Protein AF-A0A1B6HLJ4-F1 (afdb_monomer)

Structure (mmCIF, N/CA/C/O backbone):
data_AF-A0A1B6HLJ4-F1
#
_entry.id   AF-A0A1B6HLJ4-F1
#
loop_
_atom_site.group_PDB
_atom_site.id
_atom_site.type_symbol
_atom_site.label_atom_id
_atom_site.label_alt_id
_atom_site.label_comp_id
_atom_site.label_asym_id
_atom_site.label_entity_id
_atom_site.label_seq_id
_atom_site.pdbx_PDB_ins_code
_atom_site.Cartn_x
_atom_site.Cartn_y
_atom_site.Cartn_z
_atom_site.occupancy
_atom_site.B_iso_or_equiv
_atom_site.auth_seq_id
_atom_site.auth_comp_id
_atom_site.auth_asym_id
_atom_site.auth_atom_id
_atom_site.pdbx_PDB_model_num
ATOM 1 N N . ALA A 1 1 ? 47.967 -21.956 -16.234 1.00 48.00 1 ALA A N 1
ATOM 2 C CA . ALA A 1 1 ? 48.039 -22.878 -17.387 1.00 48.00 1 ALA A CA 1
ATOM 3 C C . ALA A 1 1 ? 47.424 -24.188 -16.913 1.00 48.00 1 ALA A C 1
ATOM 5 O O . ALA A 1 1 ? 47.985 -24.775 -16.010 1.00 48.00 1 ALA A O 1
ATOM 6 N N . VAL A 1 2 ? 46.216 -24.620 -17.271 1.00 43.19 2 VAL A N 1
ATOM 7 C CA . VAL A 1 2 ? 45.715 -24.933 -18.616 1.00 43.19 2 VAL A CA 1
ATOM 8 C C . VAL A 1 2 ? 44.181 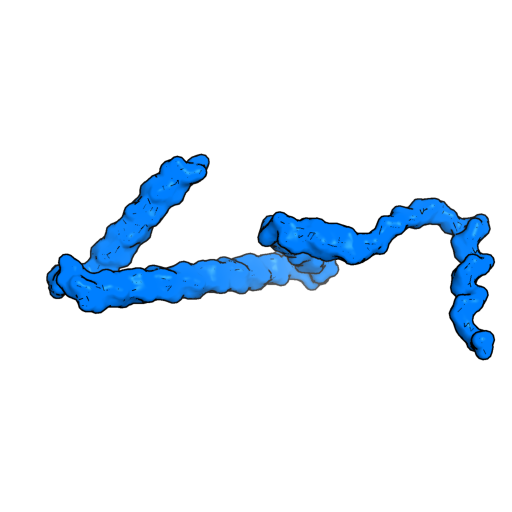-25.080 -18.512 1.00 43.19 2 VAL A C 1
ATOM 10 O O . VAL A 1 2 ? 43.720 -26.180 -18.241 1.00 43.19 2 VAL A O 1
ATOM 13 N N . THR A 1 3 ? 43.372 -24.015 -18.643 1.00 45.47 3 THR A N 1
ATOM 14 C CA . THR A 1 3 ? 41.934 -24.171 -19.022 1.00 45.47 3 THR A CA 1
ATOM 15 C C . THR A 1 3 ? 41.211 -22.883 -19.439 1.00 45.47 3 THR A C 1
ATOM 17 O O . THR A 1 3 ? 40.189 -22.976 -20.099 1.00 45.47 3 THR A O 1
ATOM 20 N N . VAL A 1 4 ? 41.720 -21.677 -19.150 1.00 49.56 4 VAL A N 1
ATOM 21 C CA . VAL A 1 4 ? 41.022 -20.410 -19.503 1.00 49.56 4 VAL A CA 1
ATOM 22 C C . VAL A 1 4 ? 41.441 -19.856 -20.879 1.00 49.56 4 VAL A C 1
ATOM 24 O O . VAL A 1 4 ? 41.503 -18.652 -21.084 1.00 49.56 4 VAL A O 1
ATOM 27 N N . MET A 1 5 ? 41.813 -20.722 -21.828 1.00 49.16 5 MET A N 1
ATOM 28 C CA . MET A 1 5 ? 42.291 -20.296 -23.158 1.00 49.16 5 MET A CA 1
ATOM 29 C C . MET A 1 5 ? 41.526 -20.939 -24.326 1.00 49.16 5 MET A C 1
ATOM 31 O O . MET A 1 5 ? 41.786 -20.594 -25.472 1.00 49.16 5 MET A O 1
ATOM 35 N N . SER A 1 6 ? 40.558 -21.831 -24.063 1.00 47.38 6 SER A N 1
ATOM 36 C CA . SER A 1 6 ? 39.899 -22.614 -25.124 1.00 47.38 6 SER A CA 1
ATOM 37 C C . SER A 1 6 ? 38.600 -22.024 -25.688 1.00 47.38 6 SER A C 1
ATOM 39 O O . SER A 1 6 ? 38.118 -22.553 -26.682 1.00 47.38 6 SER A O 1
ATOM 41 N N . ASP A 1 7 ? 38.047 -20.952 -25.111 1.00 47.22 7 ASP A N 1
ATOM 42 C CA . ASP A 1 7 ? 36.748 -20.405 -25.557 1.00 47.22 7 ASP A CA 1
ATOM 43 C C . ASP A 1 7 ? 36.879 -19.179 -26.489 1.00 47.22 7 ASP A C 1
ATOM 45 O O . ASP A 1 7 ? 36.043 -18.937 -27.350 1.00 47.22 7 ASP A O 1
ATOM 49 N N . SER A 1 8 ? 37.998 -18.444 -26.421 1.00 49.59 8 SER A N 1
ATOM 50 C CA . SER A 1 8 ? 38.160 -17.148 -27.113 1.00 49.59 8 SER A CA 1
ATOM 51 C C . SER A 1 8 ? 38.590 -17.236 -28.596 1.00 49.59 8 SER A C 1
ATOM 53 O O . SER A 1 8 ? 38.920 -16.222 -29.211 1.00 49.59 8 SER A O 1
ATOM 55 N N . GLN A 1 9 ? 38.653 -18.432 -29.198 1.00 45.56 9 GLN A N 1
ATOM 56 C CA . GLN A 1 9 ? 39.142 -18.608 -30.583 1.00 45.56 9 GLN A CA 1
ATOM 57 C C . GLN A 1 9 ? 38.219 -19.387 -31.532 1.00 45.56 9 GLN A C 1
ATOM 59 O O . GLN A 1 9 ? 38.510 -19.415 -32.724 1.00 45.56 9 GLN A O 1
ATOM 64 N N . LEU A 1 10 ? 37.103 -19.976 -31.080 1.00 44.22 10 LEU A N 1
ATOM 65 C CA . LEU A 1 10 ? 36.230 -20.760 -31.976 1.00 44.22 10 LEU A CA 1
ATOM 66 C C . LEU A 1 10 ? 34.975 -20.012 -32.462 1.00 44.22 10 LEU A C 1
ATOM 68 O O . LEU A 1 10 ? 34.227 -20.536 -33.280 1.00 44.22 10 LEU A O 1
ATOM 72 N N . VAL A 1 11 ? 34.749 -18.774 -32.013 1.00 46.81 11 VAL A N 1
ATOM 73 C CA . VAL A 1 11 ? 33.487 -18.048 -32.259 1.00 46.81 11 VAL A CA 1
ATOM 74 C C . VAL A 1 11 ? 33.707 -16.694 -32.960 1.00 46.81 11 VAL A C 1
ATOM 76 O O . VAL A 1 11 ? 32.854 -15.821 -32.944 1.00 46.81 11 VAL A O 1
ATOM 79 N N . THR A 1 12 ? 34.842 -16.486 -33.634 1.00 43.47 12 THR A N 1
ATOM 80 C CA . THR A 1 12 ? 35.157 -15.175 -34.255 1.00 43.47 12 THR A CA 1
ATOM 81 C C . THR A 1 12 ? 34.975 -15.140 -35.779 1.00 43.47 12 THR A C 1
ATOM 83 O O . THR A 1 12 ? 35.091 -14.076 -36.376 1.00 43.47 12 THR A O 1
ATOM 86 N N . THR A 1 13 ? 34.657 -16.253 -36.455 1.00 48.09 13 THR A N 1
ATOM 87 C CA . THR A 1 13 ? 34.626 -16.263 -37.941 1.00 48.09 13 THR A CA 1
ATOM 88 C C . THR A 1 13 ? 33.255 -16.542 -38.568 1.00 48.09 13 THR A C 1
ATOM 90 O O . THR A 1 13 ? 33.127 -16.433 -39.781 1.00 48.09 13 THR A O 1
ATOM 93 N N . THR A 1 14 ? 32.199 -16.833 -37.800 1.00 47.56 14 THR A N 1
ATOM 94 C CA . THR A 1 14 ? 30.836 -17.031 -38.355 1.00 47.56 14 THR A CA 1
ATOM 95 C C . THR A 1 14 ? 29.712 -16.708 -37.361 1.00 47.56 14 THR A C 1
ATOM 97 O O . THR A 1 14 ? 28.725 -17.433 -37.277 1.00 47.56 14 THR A O 1
ATOM 100 N N . MET A 1 15 ? 29.806 -15.606 -36.610 1.00 48.06 15 MET A N 1
ATOM 101 C CA . MET A 1 15 ? 28.651 -15.106 -35.850 1.00 48.06 15 MET A CA 1
ATOM 102 C C . MET A 1 15 ? 28.440 -13.602 -36.080 1.00 48.06 15 MET A C 1
ATOM 104 O O . MET A 1 15 ? 29.418 -12.852 -36.062 1.00 48.06 15 MET A O 1
ATOM 108 N N . PRO A 1 16 ? 27.195 -13.150 -36.352 1.00 64.25 16 PRO A N 1
ATOM 109 C CA . PRO A 1 16 ? 26.874 -11.725 -36.451 1.00 64.25 16 PRO A CA 1
ATOM 110 C C . PRO A 1 16 ? 27.218 -11.012 -35.130 1.00 64.25 16 PRO A C 1
ATOM 112 O O . PRO A 1 16 ? 27.283 -11.678 -34.095 1.00 64.25 16 PRO A O 1
ATOM 115 N N . PRO A 1 17 ? 27.441 -9.683 -35.130 1.00 59.97 17 PRO A N 1
ATOM 116 C CA . PRO A 1 17 ? 27.736 -8.942 -33.907 1.00 59.97 17 PRO A CA 1
ATOM 117 C C . PRO A 1 17 ? 26.566 -9.100 -32.930 1.00 59.97 17 PRO A C 1
ATOM 119 O O . PRO A 1 17 ? 25.493 -8.531 -33.131 1.00 59.97 17 PRO A O 1
ATOM 122 N N . LEU A 1 18 ? 26.759 -9.924 -31.900 1.00 56.94 18 LEU A N 1
ATOM 123 C CA . LEU A 1 18 ? 25.796 -10.093 -30.822 1.00 56.94 18 LEU A CA 1
ATOM 124 C C . LEU A 1 18 ? 25.815 -8.812 -29.975 1.00 56.94 18 LEU A C 1
ATOM 126 O O . LEU A 1 18 ? 26.901 -8.335 -29.632 1.00 56.94 18 LEU A O 1
ATOM 130 N N . PRO A 1 19 ? 24.651 -8.223 -29.658 1.00 66.19 19 PRO A N 1
ATOM 131 C CA . PRO A 1 19 ? 24.592 -7.087 -28.751 1.00 66.19 19 PRO A CA 1
ATOM 132 C C . PRO A 1 19 ? 25.238 -7.483 -27.417 1.00 66.19 19 PRO A C 1
ATOM 134 O O . PRO A 1 19 ? 24.951 -8.546 -26.871 1.00 66.19 19 PRO A O 1
ATOM 137 N N . VAL A 1 20 ? 26.146 -6.646 -26.913 1.00 65.69 20 VAL A N 1
ATOM 138 C CA . VAL A 1 20 ? 26.733 -6.809 -25.578 1.00 65.69 20 VAL A CA 1
ATOM 139 C C . VAL A 1 20 ? 25.613 -6.588 -24.561 1.00 65.69 20 VAL A C 1
ATOM 141 O O . VAL A 1 20 ? 25.246 -5.453 -24.270 1.00 65.69 20 VAL A O 1
ATOM 144 N N . CYS A 1 21 ? 25.020 -7.677 -24.075 1.00 64.31 21 CYS A N 1
ATOM 145 C CA . CYS A 1 21 ? 24.003 -7.653 -23.028 1.00 64.31 21 CYS A CA 1
ATOM 146 C C . CYS A 1 21 ? 24.696 -7.643 -21.659 1.00 64.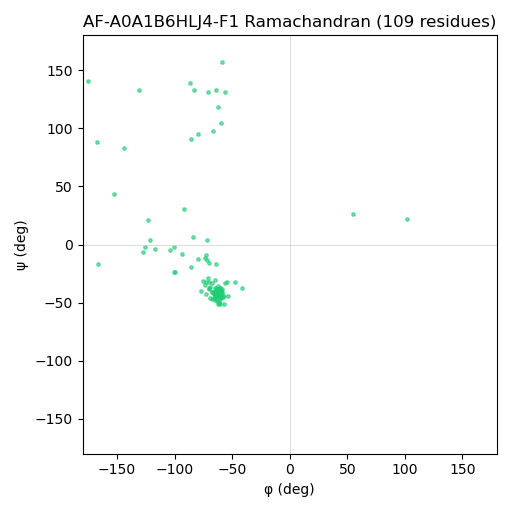31 21 CYS A C 1
ATOM 148 O O . CYS A 1 21 ? 25.018 -8.692 -21.103 1.00 64.31 21 CYS A O 1
ATOM 150 N N . ASP A 1 22 ? 24.958 -6.447 -21.132 1.00 72.69 22 ASP A N 1
ATOM 151 C CA . ASP A 1 22 ? 25.432 -6.257 -19.759 1.00 72.69 22 ASP A CA 1
ATOM 152 C C . ASP A 1 22 ? 24.250 -6.351 -18.782 1.00 72.69 22 ASP A C 1
ATOM 154 O O . ASP A 1 22 ? 23.576 -5.354 -18.511 1.00 72.69 22 ASP A O 1
ATOM 158 N N . LEU A 1 23 ? 24.026 -7.539 -18.215 1.00 70.94 23 LEU A N 1
ATOM 159 C CA . LEU A 1 23 ? 22.972 -7.785 -17.222 1.00 70.94 23 LEU A CA 1
ATOM 160 C C . LEU A 1 23 ? 23.089 -6.837 -16.006 1.00 70.94 23 LEU A C 1
ATOM 162 O O . LEU A 1 23 ? 22.081 -6.384 -15.476 1.00 70.94 23 LEU A O 1
ATOM 166 N N . GLU A 1 24 ? 24.313 -6.458 -15.614 1.00 70.62 24 GLU A N 1
ATOM 167 C CA . GLU A 1 24 ? 24.572 -5.468 -14.551 1.00 70.62 24 GLU A CA 1
ATOM 168 C C . GLU A 1 24 ? 23.938 -4.096 -14.839 1.00 70.62 24 GLU A C 1
ATOM 170 O O . GLU A 1 24 ? 23.374 -3.482 -13.935 1.00 70.62 24 GLU A O 1
ATOM 175 N N . L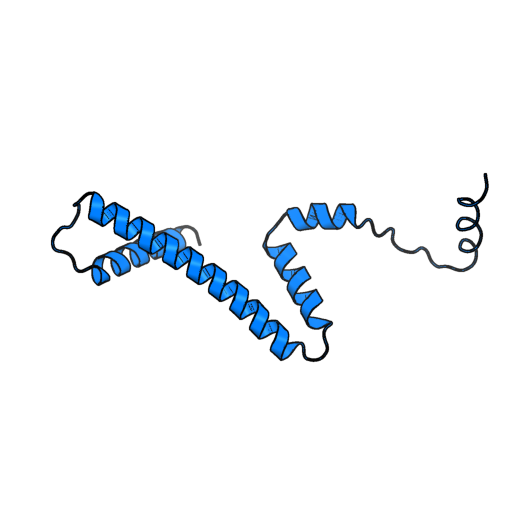YS A 1 25 ? 23.952 -3.636 -16.099 1.00 69.69 25 LYS A N 1
ATOM 176 C CA . LYS A 1 25 ? 23.364 -2.338 -16.476 1.00 69.69 25 LYS A CA 1
ATOM 177 C C . LYS A 1 25 ? 21.834 -2.365 -16.464 1.00 69.69 25 LYS A C 1
ATOM 179 O O . LYS A 1 25 ? 21.210 -1.353 -16.150 1.00 69.69 25 LYS A O 1
ATOM 184 N N . GLU A 1 26 ? 21.224 -3.506 -16.777 1.00 67.56 26 GLU A N 1
ATOM 185 C CA . GLU A 1 26 ? 19.769 -3.679 -16.680 1.00 67.56 26 GLU A CA 1
ATOM 186 C C . GLU A 1 26 ? 19.286 -3.802 -15.230 1.00 67.56 26 GLU A C 1
ATOM 188 O O . GLU A 1 26 ? 18.219 -3.274 -14.907 1.00 67.56 26 GLU A O 1
ATOM 193 N N . LEU A 1 27 ? 20.063 -4.426 -14.334 1.00 69.31 27 LEU A N 1
ATOM 194 C CA . LEU A 1 27 ? 19.745 -4.462 -12.901 1.00 69.31 27 LEU A CA 1
ATOM 195 C C . LEU A 1 27 ? 19.799 -3.064 -12.262 1.00 69.31 27 LEU A C 1
ATOM 197 O O . LEU A 1 27 ? 18.867 -2.706 -11.539 1.00 69.31 27 LEU A O 1
ATOM 201 N N . ASP A 1 28 ? 20.816 -2.255 -12.577 1.00 70.06 28 ASP A N 1
ATOM 202 C CA . ASP A 1 28 ? 20.893 -0.857 -12.118 1.00 70.06 28 ASP A CA 1
ATOM 203 C C . ASP A 1 28 ? 19.746 -0.003 -12.688 1.00 70.06 28 ASP A C 1
ATOM 205 O O . ASP A 1 28 ? 19.160 0.822 -11.984 1.00 70.06 28 ASP A O 1
ATOM 209 N N . SER A 1 29 ? 19.352 -0.241 -13.943 1.00 67.00 29 SER A N 1
ATOM 210 C CA . SER A 1 29 ? 18.185 0.419 -14.540 1.00 67.00 29 SER A CA 1
ATOM 211 C C . SER A 1 29 ? 16.854 -0.072 -13.950 1.00 67.00 29 SER A C 1
ATOM 213 O O . SER A 1 29 ? 15.889 0.689 -13.910 1.00 67.00 29 SER A O 1
ATOM 215 N N . SER A 1 30 ? 16.776 -1.317 -13.474 1.00 62.44 30 SER A N 1
ATOM 216 C CA . SER A 1 30 ? 15.585 -1.882 -12.816 1.00 62.44 30 SER A CA 1
ATOM 217 C C . SER A 1 30 ? 15.408 -1.369 -11.393 1.00 62.44 30 SER A C 1
ATOM 219 O O . SER A 1 30 ? 14.279 -1.162 -10.946 1.00 62.44 30 SER A O 1
ATOM 221 N N . ALA A 1 31 ? 16.511 -1.074 -10.705 1.00 58.62 31 ALA A N 1
ATOM 222 C CA . ALA A 1 31 ? 16.487 -0.374 -9.426 1.00 58.62 31 ALA A CA 1
ATOM 223 C C . ALA A 1 31 ? 15.942 1.066 -9.546 1.00 58.62 31 ALA A C 1
ATOM 225 O O . ALA A 1 31 ? 15.533 1.646 -8.540 1.00 58.62 31 ALA A O 1
ATOM 226 N N . ALA A 1 32 ? 15.880 1.634 -10.759 1.00 63.12 32 ALA A N 1
ATOM 227 C CA . ALA A 1 32 ? 15.424 3.002 -10.992 1.00 63.12 32 ALA A CA 1
ATOM 228 C C . ALA A 1 32 ? 13.900 3.204 -10.842 1.00 63.12 32 ALA A C 1
ATOM 230 O O . ALA A 1 32 ? 13.454 4.350 -10.769 1.00 63.12 32 ALA A O 1
ATOM 231 N N . GLY A 1 33 ? 13.079 2.143 -10.758 1.00 70.44 33 GLY A N 1
ATOM 232 C CA . GLY A 1 33 ? 11.649 2.327 -10.493 1.00 70.44 33 GLY A CA 1
ATOM 233 C C . GLY A 1 33 ? 10.818 1.058 -10.311 1.00 70.44 33 GLY A C 1
ATOM 234 O O . GLY A 1 33 ? 10.922 0.094 -11.0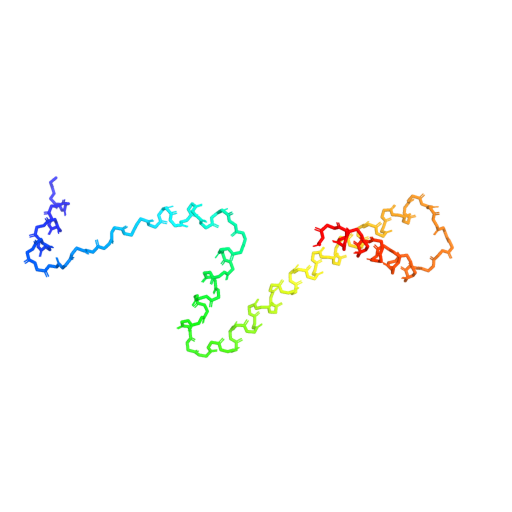68 1.00 70.44 33 GLY A O 1
ATOM 235 N N . THR A 1 34 ? 9.883 1.111 -9.358 1.00 75.75 34 THR A N 1
ATOM 236 C CA . THR A 1 34 ? 8.900 0.052 -9.058 1.00 75.75 34 THR A CA 1
ATOM 237 C C . THR A 1 34 ? 8.080 -0.366 -10.284 1.00 75.75 34 THR A C 1
ATOM 239 O O . THR A 1 34 ? 7.725 -1.534 -10.418 1.00 75.75 34 THR A O 1
ATOM 242 N N . GLY A 1 35 ? 7.808 0.569 -11.204 1.00 74.69 35 GLY A N 1
ATOM 243 C CA . GLY A 1 35 ? 7.089 0.295 -12.452 1.00 74.69 35 GLY A CA 1
ATOM 244 C C . GLY A 1 35 ? 7.886 -0.542 -13.457 1.00 74.69 35 GLY A C 1
ATOM 245 O O . GLY A 1 35 ? 7.299 -1.358 -14.160 1.00 74.69 35 GLY A O 1
ATOM 246 N N . LEU A 1 36 ? 9.215 -0.400 -13.488 1.00 71.75 36 LEU A N 1
ATOM 247 C CA . LEU A 1 36 ? 10.076 -1.159 -14.398 1.00 71.75 36 LEU A CA 1
ATOM 248 C C . LEU A 1 36 ? 10.179 -2.622 -13.938 1.00 71.75 36 LEU A C 1
ATOM 250 O O . LEU A 1 36 ? 9.982 -3.535 -14.735 1.00 71.75 36 LEU A O 1
ATOM 254 N N . ALA A 1 37 ? 10.337 -2.846 -12.629 1.00 78.38 37 ALA A N 1
ATOM 255 C CA . ALA A 1 37 ? 10.297 -4.184 -12.035 1.00 78.38 37 ALA A CA 1
ATOM 256 C C . ALA A 1 37 ? 8.946 -4.895 -12.250 1.00 78.38 37 ALA A C 1
ATOM 258 O O . ALA A 1 37 ? 8.912 -6.098 -12.509 1.00 78.38 37 ALA A O 1
ATOM 259 N N . PHE A 1 38 ? 7.830 -4.159 -12.187 1.00 77.25 38 PHE A N 1
ATOM 260 C CA . PHE A 1 38 ? 6.499 -4.712 -12.445 1.00 77.25 38 PHE A CA 1
ATOM 261 C C . PHE A 1 38 ? 6.341 -5.183 -13.900 1.00 77.25 38 PHE A C 1
ATOM 263 O O . PHE A 1 38 ? 5.834 -6.279 -14.130 1.00 77.25 38 PHE A O 1
ATOM 270 N N . ILE A 1 39 ? 6.824 -4.400 -14.875 1.00 80.12 39 ILE A N 1
ATOM 271 C CA . ILE A 1 39 ? 6.773 -4.762 -16.301 1.00 80.12 39 ILE A CA 1
ATOM 272 C C . ILE A 1 39 ? 7.559 -6.049 -16.568 1.00 80.12 39 ILE A C 1
ATOM 274 O O . ILE A 1 39 ? 6.993 -6.993 -17.123 1.00 80.12 39 ILE A O 1
ATOM 278 N N . ILE A 1 40 ? 8.806 -6.133 -16.092 1.00 79.94 40 ILE A N 1
ATOM 279 C CA . ILE A 1 40 ? 9.653 -7.326 -16.268 1.00 79.94 40 ILE A CA 1
ATOM 280 C C . ILE A 1 40 ? 8.995 -8.558 -15.632 1.00 79.94 40 ILE A C 1
ATOM 282 O O . ILE A 1 40 ? 8.990 -9.644 -16.211 1.00 79.94 40 ILE A O 1
ATOM 286 N N . PHE A 1 41 ? 8.379 -8.399 -14.456 1.00 76.12 41 PHE A N 1
ATOM 287 C CA . PHE A 1 41 ? 7.689 -9.503 -13.793 1.00 76.12 41 PHE A CA 1
ATOM 288 C C . PHE A 1 41 ? 6.476 -9.989 -14.602 1.00 76.12 41 PHE A C 1
ATOM 290 O O . PHE A 1 41 ? 6.263 -11.194 -14.751 1.00 76.12 41 PHE A O 1
ATOM 297 N N . THR A 1 42 ? 5.688 -9.066 -15.164 1.00 78.19 42 THR A N 1
ATOM 298 C CA . THR A 1 42 ? 4.544 -9.428 -16.017 1.00 78.19 42 THR A CA 1
ATOM 299 C C . THR A 1 42 ? 4.967 -10.075 -17.337 1.00 78.19 42 THR A C 1
ATOM 301 O O . THR A 1 42 ? 4.289 -10.990 -17.807 1.00 78.19 42 THR A O 1
ATOM 304 N N . GLU A 1 43 ? 6.106 -9.667 -17.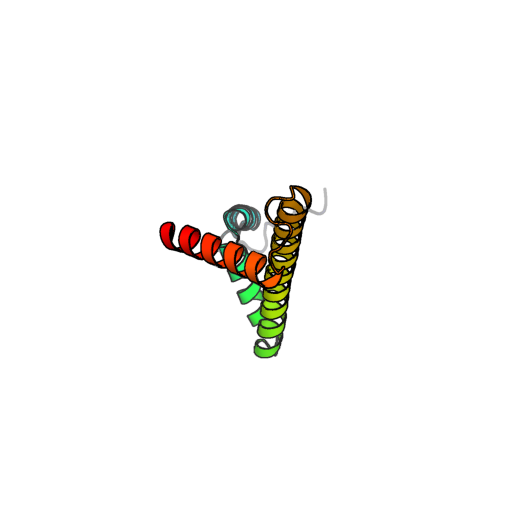898 1.00 78.00 43 GLU A N 1
ATOM 305 C CA . GLU A 1 43 ? 6.700 -10.271 -19.091 1.00 78.00 43 GLU A CA 1
ATOM 306 C C . GLU A 1 43 ? 7.197 -11.699 -18.812 1.00 78.00 43 GLU A C 1
ATOM 308 O O . GLU A 1 43 ? 6.920 -12.615 -19.591 1.00 78.00 43 GLU A O 1
ATOM 313 N N . ALA A 1 44 ? 7.815 -11.923 -17.647 1.00 78.75 44 ALA A N 1
ATOM 314 C CA . ALA A 1 44 ? 8.246 -13.245 -17.199 1.00 78.75 44 ALA A CA 1
ATOM 315 C C . ALA A 1 44 ? 7.068 -14.215 -16.975 1.00 78.75 44 ALA A C 1
ATOM 317 O O . ALA A 1 44 ? 7.162 -15.386 -17.344 1.00 78.75 44 ALA A O 1
ATOM 318 N N . ILE A 1 45 ? 5.933 -13.750 -16.430 1.00 77.31 45 ILE A N 1
ATOM 319 C CA . ILE A 1 45 ? 4.730 -14.591 -16.262 1.00 77.31 45 ILE A CA 1
ATOM 320 C C . ILE A 1 45 ? 4.179 -15.068 -17.614 1.00 77.31 45 ILE A C 1
ATOM 322 O O . ILE A 1 45 ? 3.687 -16.194 -17.722 1.00 77.31 45 ILE A O 1
ATOM 326 N N . ASN A 1 46 ? 4.260 -14.228 -18.647 1.00 73.19 46 ASN A N 1
ATOM 327 C CA . ASN A 1 46 ? 3.680 -14.514 -19.960 1.00 73.19 46 ASN A CA 1
ATOM 328 C C . ASN A 1 46 ? 4.421 -15.637 -20.718 1.00 73.19 46 ASN A C 1
ATOM 330 O O . ASN A 1 46 ? 3.878 -16.213 -21.657 1.00 73.19 46 ASN A O 1
ATOM 334 N N . GLN A 1 47 ? 5.643 -15.979 -20.292 1.00 77.38 47 GLN A N 1
ATOM 335 C CA . GLN A 1 47 ? 6.433 -17.093 -20.828 1.00 77.38 47 GLN A CA 1
ATOM 336 C C . GLN A 1 47 ? 6.014 -18.467 -20.266 1.00 77.38 47 GLN A C 1
ATOM 338 O O . GLN A 1 47 ? 6.408 -19.496 -20.816 1.00 77.38 47 GLN A O 1
ATOM 343 N N . PHE A 1 48 ? 5.200 -18.527 -19.202 1.00 75.94 48 PHE A N 1
ATOM 344 C CA . PHE A 1 48 ? 4.712 -19.801 -18.664 1.00 75.94 48 PHE A CA 1
ATOM 345 C C . PHE A 1 48 ? 3.473 -20.312 -19.434 1.00 75.94 48 PHE A C 1
ATOM 347 O O . PHE A 1 48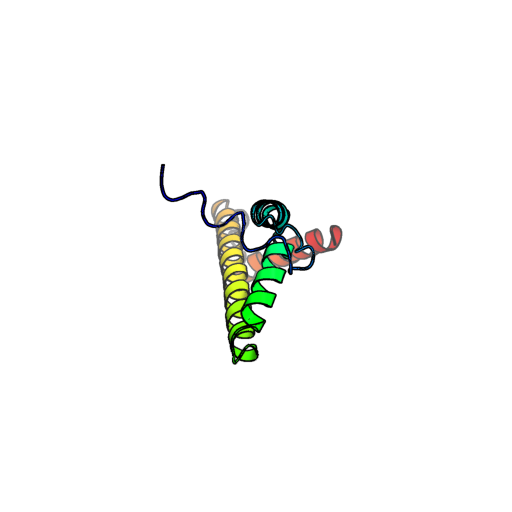 ? 2.512 -19.561 -19.635 1.00 75.94 48 PHE A O 1
ATOM 354 N N . PRO A 1 49 ? 3.421 -21.601 -19.839 1.00 60.06 49 PRO A N 1
ATOM 355 C CA . PRO A 1 49 ? 2.234 -22.178 -20.472 1.00 60.06 49 PRO A CA 1
ATOM 356 C C . PRO A 1 49 ? 1.052 -22.144 -19.485 1.00 60.06 49 PRO A C 1
ATOM 358 O O . PRO A 1 49 ? 1.115 -22.724 -18.403 1.00 60.06 49 PRO A O 1
ATOM 361 N N . GLY A 1 50 ? -0.023 -21.430 -19.842 1.00 76.00 50 GLY A N 1
ATOM 362 C CA . GLY A 1 50 ? -1.146 -21.126 -18.937 1.00 76.00 50 GLY A CA 1
ATOM 363 C C . GLY A 1 50 ? -1.142 -19.706 -18.344 1.00 76.00 50 GLY A C 1
ATOM 364 O O . GLY A 1 50 ? -1.774 -19.483 -17.311 1.00 76.00 50 GLY A O 1
ATOM 365 N N . ALA A 1 51 ? -0.450 -18.753 -18.982 1.00 73.44 51 ALA A N 1
ATOM 366 C CA . ALA A 1 51 ? -0.240 -17.364 -18.545 1.00 73.44 51 ALA A CA 1
ATOM 367 C C . ALA A 1 51 ? -1.466 -16.657 -17.931 1.00 73.44 51 ALA A C 1
ATOM 369 O O . ALA A 1 51 ? -1.337 -15.950 -16.939 1.00 73.44 51 ALA A O 1
ATOM 370 N N . GLN A 1 52 ? -2.672 -16.896 -18.454 1.00 80.12 52 GLN A N 1
ATOM 371 C CA . GLN A 1 52 ? -3.904 -16.249 -17.984 1.00 80.12 52 GLN A CA 1
ATOM 372 C C . GLN A 1 52 ? -4.203 -16.528 -16.501 1.00 80.12 52 GLN A C 1
ATOM 374 O O . GLN A 1 52 ? -4.644 -15.635 -15.781 1.00 80.12 52 GLN A O 1
ATOM 379 N N . PHE A 1 53 ? -3.951 -17.753 -16.030 1.00 84.44 53 PHE A N 1
ATOM 380 C CA . PHE A 1 53 ? -4.179 -18.124 -14.632 1.00 84.44 53 PHE A CA 1
ATOM 381 C C . PHE A 1 53 ? -3.065 -17.587 -13.718 1.00 84.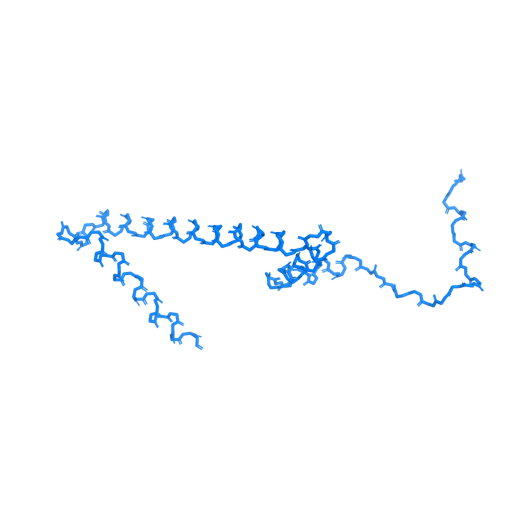44 53 PHE A C 1
ATOM 383 O O . PHE A 1 53 ? -3.337 -17.071 -12.633 1.00 84.44 53 PHE A O 1
ATOM 390 N N . TRP A 1 54 ? -1.815 -17.639 -14.185 1.00 80.88 54 TRP A N 1
ATOM 391 C CA . TRP A 1 54 ? -0.644 -17.164 -13.443 1.00 80.88 54 TRP A CA 1
ATOM 392 C C . TRP A 1 54 ? -0.612 -15.638 -13.285 1.00 80.88 54 TRP A C 1
ATOM 394 O O . TRP A 1 54 ? -0.259 -15.147 -12.213 1.00 80.88 54 TRP A O 1
ATOM 404 N N . SER A 1 55 ? -1.050 -14.877 -14.294 1.00 81.75 55 SER A N 1
ATOM 405 C CA . SER A 1 55 ? -1.153 -13.416 -14.199 1.00 81.75 55 SER A CA 1
ATOM 406 C C . SER A 1 55 ? -2.179 -12.985 -13.153 1.00 81.75 55 SER A C 1
ATOM 408 O O . SER A 1 55 ? -1.897 -12.082 -12.371 1.00 81.75 55 SER A O 1
ATOM 410 N N . VAL A 1 56 ? -3.340 -13.646 -13.082 1.00 87.25 56 VAL A N 1
ATOM 411 C CA . VAL A 1 56 ? -4.376 -13.312 -12.089 1.00 87.25 56 VAL A CA 1
ATOM 412 C C . VAL A 1 56 ? -3.889 -13.590 -10.667 1.00 87.25 56 VAL A C 1
ATOM 414 O O . VAL A 1 56 ? -4.066 -12.741 -9.799 1.00 87.25 56 VAL A O 1
ATOM 417 N N . LEU A 1 57 ? -3.232 -14.730 -10.427 1.00 86.06 57 LEU A N 1
ATOM 418 C CA . LEU A 1 57 ? -2.657 -15.061 -9.116 1.00 86.06 57 LEU A CA 1
ATOM 419 C C . LEU A 1 57 ? -1.608 -14.044 -8.663 1.00 86.06 57 LEU A C 1
ATOM 421 O O . LEU A 1 57 ? -1.593 -13.651 -7.498 1.00 86.06 57 LEU A O 1
ATOM 425 N N . PHE A 1 58 ? -0.757 -13.594 -9.582 1.00 82.62 58 PHE A N 1
ATOM 426 C CA . PHE A 1 58 ? 0.268 -12.610 -9.264 1.00 82.62 58 PHE A CA 1
ATOM 427 C C . PHE A 1 58 ? -0.312 -11.226 -8.961 1.00 82.62 58 PHE A C 1
ATOM 429 O O . PHE A 1 58 ? 0.037 -10.610 -7.954 1.00 82.62 58 PHE A O 1
ATOM 436 N N . PHE A 1 59 ? -1.242 -10.753 -9.792 1.00 85.31 59 PHE A N 1
ATOM 437 C CA . PHE A 1 59 ? -1.939 -9.496 -9.534 1.00 85.31 59 PHE A CA 1
ATOM 438 C C . PHE A 1 59 ? -2.715 -9.543 -8.221 1.00 85.31 59 PHE A C 1
ATOM 440 O O . PHE A 1 59 ? -2.691 -8.574 -7.468 1.00 85.31 59 PHE A O 1
ATOM 447 N N . LEU A 1 60 ? -3.371 -10.666 -7.928 1.00 90.94 60 LEU A N 1
ATOM 448 C CA . LEU A 1 60 ? -4.106 -10.849 -6.685 1.00 90.94 60 LEU A CA 1
ATOM 449 C C . LEU A 1 60 ? -3.162 -10.835 -5.481 1.00 90.94 60 LEU A C 1
ATOM 451 O O . LEU A 1 60 ? -3.462 -10.157 -4.509 1.00 90.94 60 LEU A O 1
ATOM 455 N N . MET A 1 61 ? -1.994 -11.482 -5.564 1.00 90.56 61 MET A N 1
ATOM 456 C CA . MET A 1 61 ? -0.968 -11.397 -4.522 1.00 90.56 61 MET A CA 1
ATOM 457 C C . MET A 1 61 ? -0.544 -9.944 -4.270 1.00 90.56 61 MET A C 1
ATOM 459 O O . MET A 1 61 ? -0.552 -9.495 -3.127 1.00 90.56 61 MET A O 1
ATOM 463 N N . LEU A 1 62 ? -0.196 -9.196 -5.319 1.00 88.50 62 LEU A N 1
ATOM 464 C CA . LEU A 1 62 ? 0.221 -7.799 -5.175 1.00 88.50 62 LEU A CA 1
ATOM 465 C C . LEU A 1 62 ? -0.903 -6.897 -4.655 1.00 88.50 62 LEU A C 1
ATOM 467 O O . LEU A 1 62 ? -0.656 -6.004 -3.846 1.00 88.50 62 LEU A O 1
ATOM 471 N N . PHE A 1 63 ? -2.136 -7.146 -5.085 1.00 90.94 63 PHE A N 1
ATOM 472 C CA . PHE A 1 63 ? -3.314 -6.441 -4.599 1.00 90.94 63 PHE A CA 1
ATOM 473 C C . PHE A 1 63 ? -3.551 -6.709 -3.114 1.00 90.94 63 PHE A C 1
ATOM 475 O O . PHE A 1 63 ? -3.735 -5.765 -2.350 1.00 90.94 63 PHE A O 1
ATOM 482 N N . THR A 1 64 ? -3.478 -7.972 -2.692 1.00 92.69 64 THR A N 1
ATOM 483 C CA . THR A 1 64 ? -3.591 -8.362 -1.285 1.00 92.69 64 THR A CA 1
ATOM 484 C C . THR A 1 64 ? -2.479 -7.725 -0.452 1.00 92.69 64 THR A C 1
ATOM 486 O O . THR A 1 64 ? -2.796 -7.085 0.540 1.00 92.69 64 THR A O 1
ATOM 489 N N . LEU A 1 65 ? -1.220 -7.737 -0.907 1.00 92.69 65 LEU A N 1
ATOM 490 C CA . LEU A 1 65 ? -0.119 -7.046 -0.215 1.00 92.69 65 LEU A CA 1
ATOM 491 C C . LEU A 1 65 ? -0.354 -5.536 -0.062 1.00 92.6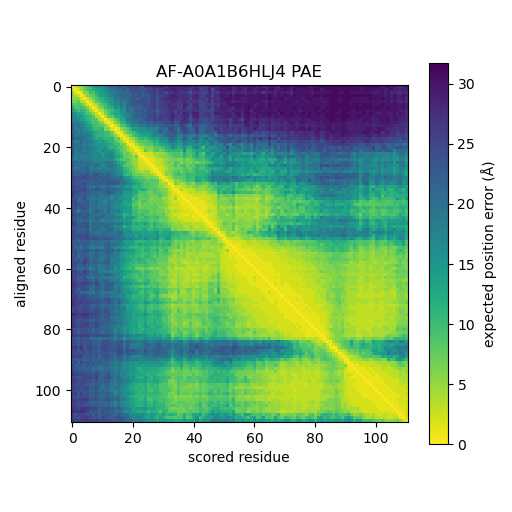9 65 LEU A C 1
ATOM 493 O O . LEU A 1 65 ? -0.072 -4.958 0.990 1.00 92.69 65 LEU A O 1
ATOM 497 N N . GLY A 1 66 ? -0.867 -4.888 -1.110 1.00 91.75 66 GLY A N 1
ATOM 498 C CA . GLY A 1 66 ? -1.216 -3.470 -1.063 1.00 91.75 66 GLY A CA 1
ATOM 499 C C . GLY A 1 66 ? -2.344 -3.194 -0.069 1.00 91.75 66 GLY A C 1
ATOM 500 O O . GLY A 1 66 ? -2.265 -2.246 0.713 1.00 91.75 66 GLY A O 1
ATOM 501 N N . ILE A 1 67 ? -3.364 -4.049 -0.071 1.00 93.56 67 ILE A N 1
ATOM 502 C CA . ILE A 1 67 ? -4.504 -3.975 0.837 1.00 93.56 67 ILE A CA 1
ATOM 503 C C . ILE A 1 67 ? -4.089 -4.215 2.291 1.00 93.56 67 ILE A C 1
ATOM 505 O O . ILE A 1 67 ? -4.483 -3.435 3.152 1.00 93.56 67 ILE A O 1
ATOM 509 N N . ASP A 1 68 ? -3.281 -5.236 2.571 1.00 94.31 68 ASP A N 1
ATOM 510 C CA . ASP A 1 68 ? -2.814 -5.566 3.922 1.00 94.31 68 ASP A CA 1
ATOM 511 C C . ASP A 1 68 ? -2.009 -4.410 4.529 1.00 94.31 68 ASP A C 1
ATOM 513 O O . ASP A 1 68 ? -2.225 -4.015 5.676 1.00 94.31 68 ASP A O 1
ATOM 517 N N . SER A 1 69 ? -1.127 -3.803 3.730 1.00 94.44 69 SER A N 1
ATOM 518 C CA . SER A 1 69 ? -0.356 -2.623 4.137 1.00 94.44 69 SER A CA 1
ATOM 519 C C . SER A 1 69 ? -1.256 -1.419 4.429 1.00 94.44 69 SER A C 1
ATOM 521 O O . SER A 1 69 ? -1.078 -0.716 5.433 1.00 94.44 69 SER A O 1
ATOM 523 N N . GLN A 1 70 ? -2.266 -1.198 3.581 1.00 91.50 70 GLN A N 1
ATOM 524 C CA . GLN A 1 70 ? -3.245 -0.146 3.815 1.00 91.50 70 GLN A CA 1
ATOM 525 C C . GLN A 1 70 ? -4.013 -0.422 5.104 1.00 91.50 70 GLN A C 1
ATOM 527 O O . GLN A 1 70 ? -3.996 0.448 5.968 1.00 91.50 70 GLN A O 1
ATOM 532 N N . PHE A 1 71 ? -4.581 -1.618 5.294 1.00 90.50 71 PHE A N 1
ATOM 533 C CA . PHE A 1 71 ? -5.303 -2.002 6.513 1.00 90.50 71 PHE A CA 1
ATOM 534 C C . PHE A 1 71 ? -4.479 -1.790 7.787 1.00 90.50 71 PHE A C 1
ATOM 536 O O . PHE A 1 71 ? -4.984 -1.182 8.732 1.00 90.50 71 PHE A O 1
ATOM 543 N N . GLY A 1 72 ? -3.201 -2.181 7.788 1.00 93.31 72 GLY A N 1
ATOM 544 C CA . GLY A 1 72 ? -2.302 -1.913 8.913 1.00 93.31 72 GLY A CA 1
ATOM 545 C C . GLY A 1 72 ? -2.094 -0.415 9.171 1.00 93.31 72 GLY A C 1
ATOM 546 O O . GLY A 1 72 ? -2.089 0.030 10.319 1.00 93.31 72 GLY A O 1
ATOM 547 N N . THR A 1 73 ? -1.994 0.389 8.110 1.00 92.31 73 THR A N 1
ATOM 548 C CA . THR A 1 73 ? -1.857 1.849 8.223 1.00 92.31 73 THR A CA 1
ATOM 549 C C . THR A 1 73 ? -3.124 2.499 8.786 1.00 92.31 73 THR A C 1
ATOM 551 O O . THR A 1 73 ? -3.028 3.312 9.707 1.00 92.31 73 THR A O 1
ATOM 554 N N . LEU A 1 74 ? -4.316 2.145 8.286 1.00 90.75 74 LEU A N 1
ATOM 555 C CA . LEU A 1 74 ? -5.575 2.683 8.826 1.00 90.75 74 LEU A CA 1
ATOM 556 C C . LEU A 1 74 ? -5.793 2.250 10.277 1.00 90.75 74 LEU A C 1
ATOM 558 O O . LEU A 1 74 ? -6.178 3.087 11.088 1.00 90.75 74 LEU A O 1
ATOM 562 N N . GLU A 1 75 ? -5.533 0.989 10.625 1.00 90.81 75 GLU A N 1
ATOM 563 C CA . GLU A 1 75 ? -5.677 0.514 12.005 1.00 90.81 75 GLU A CA 1
ATOM 564 C C . GLU A 1 75 ? -4.709 1.236 12.957 1.00 90.81 75 GLU A C 1
ATOM 566 O O . GLU A 1 75 ? -5.113 1.655 14.048 1.00 90.81 75 GLU A O 1
ATOM 571 N N . GLY A 1 76 ? -3.467 1.471 12.518 1.00 92.31 76 GLY A N 1
ATOM 572 C CA . GLY A 1 76 ? -2.480 2.258 13.256 1.00 92.31 76 GLY A CA 1
ATOM 573 C C . GLY A 1 76 ? -2.936 3.700 13.489 1.00 92.31 76 GLY A C 1
ATOM 574 O O . GLY A 1 76 ? -2.971 4.162 14.630 1.00 92.31 76 GLY A O 1
ATOM 575 N N . VAL A 1 77 ? -3.364 4.396 12.432 1.00 89.94 77 VAL A N 1
ATOM 576 C CA . VAL A 1 77 ? -3.844 5.787 12.518 1.00 89.94 77 VAL A CA 1
ATOM 577 C C . VAL A 1 77 ? -5.102 5.894 13.385 1.00 89.94 77 VAL A C 1
ATOM 579 O O . VAL A 1 77 ? -5.188 6.774 14.244 1.00 89.94 77 VAL A O 1
ATOM 582 N N . VAL A 1 78 ? -6.067 4.987 13.206 1.00 87.25 78 VAL A N 1
ATOM 583 C CA . VAL A 1 78 ? -7.294 4.937 14.016 1.00 87.25 78 VAL A CA 1
ATOM 584 C C . VAL A 1 78 ? -6.953 4.725 15.489 1.00 87.25 78 VAL A C 1
ATOM 586 O O . VAL A 1 78 ? -7.471 5.450 16.339 1.00 87.25 78 VAL A O 1
ATOM 589 N N . THR A 1 79 ? -6.048 3.794 15.794 1.00 89.06 79 THR A N 1
ATOM 590 C CA . THR A 1 79 ? -5.598 3.527 17.166 1.00 89.06 79 THR A CA 1
ATOM 591 C C . THR A 1 79 ? -4.940 4.754 17.789 1.00 89.06 79 THR A C 1
ATOM 593 O O . THR A 1 79 ? -5.308 5.134 18.899 1.00 89.06 79 THR A O 1
ATOM 596 N N . SER A 1 80 ? -4.037 5.435 17.074 1.00 89.81 80 SER A N 1
ATOM 597 C CA . SER A 1 80 ? -3.391 6.656 17.574 1.00 89.81 80 SER A CA 1
ATOM 598 C C . SER A 1 80 ? -4.389 7.785 17.871 1.00 89.81 80 SER A C 1
ATOM 600 O O . SER A 1 80 ? -4.241 8.497 18.863 1.00 89.81 80 SER A O 1
ATOM 602 N N . ILE A 1 81 ? -5.435 7.943 17.052 1.00 86.94 81 ILE A N 1
ATOM 603 C CA . ILE A 1 81 ? -6.474 8.968 17.266 1.00 86.94 81 ILE A CA 1
ATOM 604 C C . ILE A 1 81 ? -7.352 8.635 18.479 1.00 86.94 81 ILE A C 1
ATOM 606 O O . ILE A 1 81 ? -7.747 9.534 19.231 1.00 86.94 81 ILE A O 1
ATOM 610 N N . VAL A 1 82 ? -7.669 7.352 18.669 1.00 84.00 82 VAL A N 1
ATOM 611 C CA . VAL A 1 82 ? -8.448 6.877 19.819 1.00 84.00 82 VAL A CA 1
ATOM 612 C C . VAL A 1 82 ? -7.650 7.030 21.116 1.00 84.00 82 VAL A C 1
ATOM 614 O O . VAL A 1 82 ? -8.214 7.492 22.111 1.00 84.00 82 VAL A O 1
ATOM 617 N N . ASP A 1 83 ? -6.351 6.722 21.097 1.00 87.00 83 ASP A N 1
ATOM 618 C CA . ASP A 1 83 ? -5.450 6.855 22.250 1.00 87.00 83 ASP A CA 1
ATOM 619 C C . ASP A 1 83 ? -5.327 8.313 22.728 1.00 87.00 83 ASP A C 1
ATOM 621 O O . ASP A 1 83 ? -5.468 8.602 23.918 1.00 87.00 83 ASP A O 1
ATOM 625 N N . MET A 1 84 ? -5.236 9.268 21.796 1.00 83.81 84 MET A N 1
ATOM 626 C CA . MET A 1 84 ? -5.220 10.702 22.117 1.00 83.81 84 MET A CA 1
ATOM 627 C C . MET A 1 84 ? -6.572 11.275 22.578 1.00 83.81 84 MET A C 1
ATOM 629 O O . MET A 1 84 ? -6.680 12.477 22.829 1.00 83.81 84 MET A O 1
ATOM 633 N N . LYS A 1 85 ? -7.611 10.438 22.724 1.00 74.94 85 LYS A N 1
ATOM 634 C CA . LYS A 1 85 ? -8.930 10.801 23.276 1.00 74.94 85 LYS A CA 1
ATOM 635 C C . LYS A 1 85 ? -9.595 11.987 22.566 1.00 74.94 85 LYS A C 1
ATOM 637 O O . LYS A 1 85 ? -10.438 12.668 23.149 1.00 74.94 85 LYS A O 1
ATOM 642 N N . LEU A 1 86 ? -9.248 12.206 21.296 1.00 68.12 86 LEU A N 1
ATOM 643 C CA . LEU A 1 86 ? -9.730 13.333 20.497 1.00 68.12 86 LEU A CA 1
ATOM 644 C C . LEU A 1 86 ? -11.250 13.247 20.267 1.00 68.12 86 LEU A C 1
ATOM 646 O O . LEU A 1 86 ? -11.927 14.270 20.210 1.00 68.12 86 LEU A O 1
ATOM 650 N N . PHE A 1 87 ? -11.801 12.026 20.205 1.00 65.19 87 PHE A N 1
ATOM 651 C CA . PHE A 1 87 ? -13.229 11.779 19.986 1.00 65.19 87 PHE A CA 1
ATOM 652 C C . PHE A 1 87 ? -13.760 10.567 20.781 1.00 65.19 87 PHE A C 1
ATOM 654 O O . PHE A 1 87 ? -13.910 9.480 20.226 1.00 65.19 87 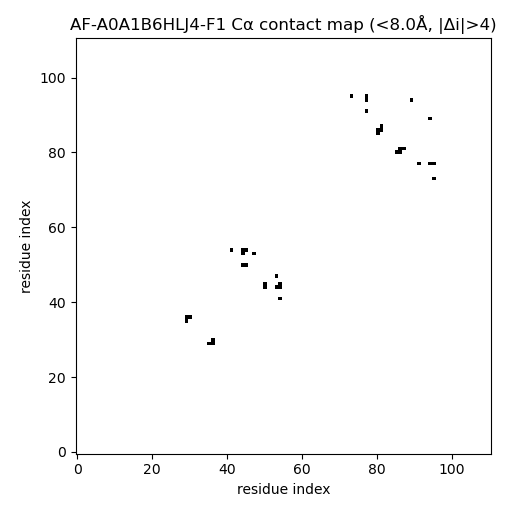PHE A O 1
ATOM 661 N N . PRO A 1 88 ? -14.115 10.727 22.070 1.00 64.94 88 PRO A N 1
ATOM 662 C CA . PRO A 1 88 ? -14.570 9.623 22.924 1.00 64.94 88 PRO A CA 1
ATOM 663 C C . PRO A 1 88 ? -15.985 9.092 22.606 1.00 64.94 88 PRO A C 1
ATOM 665 O O . PRO A 1 88 ? -16.379 8.074 23.163 1.00 64.94 88 PRO A O 1
ATOM 668 N N . ASN A 1 89 ? -16.761 9.763 21.743 1.00 68.69 89 ASN A N 1
ATOM 669 C CA . ASN A 1 89 ? -18.159 9.409 21.432 1.00 68.69 89 ASN A CA 1
ATOM 670 C C . ASN A 1 89 ? -18.434 9.102 19.946 1.00 68.69 89 ASN A C 1
ATOM 672 O O . ASN A 1 89 ? -19.585 8.881 19.571 1.00 68.69 89 ASN A O 1
ATOM 676 N N . LEU A 1 90 ? -17.417 9.089 19.078 1.00 70.31 90 LEU A N 1
ATOM 677 C CA . LEU A 1 90 ? -17.626 8.773 17.661 1.00 70.31 90 LEU A CA 1
ATOM 678 C C . LEU A 1 90 ? -17.560 7.266 17.410 1.00 70.31 90 LEU A C 1
ATOM 680 O O . LEU A 1 90 ? -16.696 6.560 17.928 1.00 70.31 90 LEU A O 1
ATOM 684 N N . ARG A 1 91 ? -18.461 6.765 16.557 1.00 80.31 91 ARG A N 1
ATOM 685 C CA . ARG A 1 91 ? -18.365 5.392 16.048 1.00 80.31 91 ARG A CA 1
ATOM 686 C C . ARG A 1 91 ? -17.097 5.250 15.207 1.00 80.31 91 ARG A C 1
ATOM 688 O O . ARG A 1 91 ? -16.869 6.045 14.299 1.00 80.31 91 ARG A O 1
ATOM 695 N N . LYS A 1 92 ? -16.342 4.176 15.457 1.00 76.62 92 LYS A N 1
ATOM 696 C CA . LYS A 1 92 ? -15.144 3.757 14.700 1.00 76.62 92 LYS A CA 1
ATOM 697 C C . LYS A 1 92 ? -15.326 3.760 13.175 1.00 76.62 92 LYS A C 1
ATOM 699 O O . LYS A 1 92 ? -14.398 4.086 12.441 1.00 76.62 92 LYS A O 1
ATOM 704 N N . GLU A 1 93 ? -16.542 3.476 12.707 1.00 84.69 93 GLU A N 1
ATOM 705 C CA . GLU A 1 93 ? -16.906 3.525 11.285 1.00 84.69 93 GLU A CA 1
ATOM 706 C C . GLU A 1 93 ? -16.863 4.941 10.700 1.00 84.69 93 GLU A C 1
ATOM 708 O O . GLU A 1 93 ? -16.330 5.150 9.614 1.00 84.69 93 GLU A O 1
ATOM 713 N N . ILE A 1 94 ? -17.369 5.931 11.443 1.00 85.75 94 ILE A N 1
ATOM 714 C CA . ILE A 1 94 ? -17.389 7.335 11.011 1.00 85.75 94 ILE A CA 1
ATOM 715 C C . ILE A 1 94 ? -15.966 7.899 11.013 1.00 85.75 94 ILE A C 1
ATOM 717 O O . ILE A 1 94 ? -15.601 8.650 10.112 1.00 85.75 94 ILE A O 1
ATOM 721 N N . LEU A 1 95 ? -15.146 7.507 11.994 1.00 85.31 95 LEU A N 1
ATOM 722 C CA . LEU A 1 95 ? -13.749 7.931 12.081 1.00 85.31 95 LEU A CA 1
ATOM 723 C C . LEU A 1 95 ? -12.935 7.437 10.876 1.00 85.31 95 LEU A C 1
ATOM 725 O O . LEU A 1 95 ? -12.251 8.226 10.228 1.00 85.31 95 LEU A O 1
ATOM 729 N N . THR A 1 96 ? -13.065 6.149 10.548 1.00 87.25 96 THR A N 1
ATOM 730 C CA . THR A 1 96 ? -12.380 5.533 9.402 1.00 87.25 96 THR A CA 1
ATOM 731 C C . THR A 1 96 ? -12.847 6.150 8.083 1.00 87.25 96 THR A C 1
ATOM 733 O O . THR A 1 96 ? -12.022 6.513 7.245 1.00 87.25 96 THR A O 1
ATOM 736 N N . GLY A 1 97 ? -14.162 6.343 7.922 1.00 90.38 97 GLY A N 1
ATOM 737 C CA . GLY A 1 97 ? -14.731 6.998 6.743 1.00 90.38 97 GLY A CA 1
ATOM 738 C C . GLY A 1 97 ? -14.230 8.434 6.566 1.00 90.38 97 GLY A C 1
ATOM 739 O O . GLY A 1 97 ? -13.848 8.812 5.462 1.00 90.38 97 GLY A O 1
ATOM 740 N N . SER A 1 98 ? -14.157 9.208 7.654 1.00 89.19 98 SER A N 1
ATOM 741 C CA . SER A 1 98 ? -13.615 10.574 7.651 1.00 89.19 98 SER A CA 1
ATOM 742 C C . SER A 1 98 ? -12.144 10.610 7.224 1.00 89.19 98 SER A C 1
ATOM 744 O O . SER A 1 98 ? -11.791 11.358 6.313 1.00 89.19 98 SER A O 1
ATOM 746 N N . ILE A 1 99 ? -11.297 9.754 7.813 1.00 89.69 99 ILE A N 1
ATOM 747 C CA . ILE A 1 99 ? -9.871 9.649 7.456 1.00 89.69 99 ILE A CA 1
ATOM 748 C C . ILE A 1 99 ? -9.696 9.343 5.963 1.00 89.69 99 ILE A C 1
ATOM 750 O O . ILE A 1 99 ? -8.884 9.981 5.293 1.00 89.69 99 ILE A O 1
ATOM 754 N N . CYS A 1 100 ? -10.483 8.403 5.434 1.00 90.38 100 CYS A N 1
ATOM 755 C CA . CYS A 1 100 ? -10.398 7.990 4.037 1.00 90.38 100 CYS A CA 1
ATOM 756 C C . CYS A 1 100 ? -10.807 9.129 3.089 1.00 90.38 100 CYS A C 1
ATOM 758 O O . CYS A 1 100 ? -10.127 9.380 2.094 1.00 90.38 100 CYS A O 1
ATOM 760 N N . LEU A 1 101 ? -11.862 9.874 3.436 1.00 92.81 101 LEU A N 1
ATOM 761 C CA . LEU A 1 101 ? -12.349 11.013 2.655 1.00 92.81 101 LEU A CA 1
ATOM 762 C C . LEU A 1 101 ? -11.317 12.153 2.624 1.00 92.81 101 LEU A C 1
ATOM 764 O O . LEU A 1 101 ? -11.006 12.673 1.554 1.00 92.81 101 LEU A O 1
ATOM 768 N N . ILE A 1 102 ? -10.734 12.497 3.778 1.00 92.25 102 ILE A N 1
ATOM 769 C CA . ILE A 1 102 ? -9.675 13.514 3.871 1.00 92.25 102 ILE A CA 1
ATOM 770 C C . ILE A 1 102 ? -8.471 13.100 3.017 1.00 92.25 102 ILE A C 1
ATOM 772 O O . ILE A 1 102 ? -7.966 13.907 2.237 1.00 92.25 102 ILE A O 1
ATOM 776 N N . CYS A 1 103 ? -8.047 11.838 3.119 1.00 90.75 103 CYS A N 1
ATOM 777 C CA . CYS A 1 103 ? -6.943 11.308 2.324 1.00 90.75 103 CYS A CA 1
ATOM 778 C C . CYS A 1 103 ? -7.247 11.378 0.815 1.00 90.75 103 CYS A C 1
ATOM 780 O O . CYS A 1 103 ? -6.415 11.866 0.056 1.00 90.75 103 CYS A O 1
ATOM 782 N N . CYS A 1 104 ? -8.466 11.017 0.392 1.00 92.38 104 CYS A N 1
ATOM 783 C CA . CYS A 1 104 ? -8.914 11.146 -0.999 1.00 92.38 104 CYS A CA 1
ATOM 784 C C . CYS A 1 104 ? -8.845 12.586 -1.524 1.00 92.38 104 CYS A C 1
ATOM 786 O O . CYS A 1 104 ? -8.356 12.796 -2.630 1.00 92.38 104 CYS A O 1
ATOM 788 N N . ILE A 1 105 ? -9.304 13.582 -0.756 1.00 95.12 105 ILE A N 1
ATOM 789 C CA . ILE A 1 105 ? -9.266 14.992 -1.188 1.00 95.12 105 ILE A CA 1
ATOM 790 C C . ILE A 1 105 ? -7.818 15.469 -1.364 1.00 95.12 105 ILE A C 1
ATOM 792 O O . ILE A 1 105 ? -7.507 16.159 -2.337 1.00 95.12 105 ILE A O 1
ATOM 796 N N . ILE A 1 106 ? -6.923 15.075 -0.454 1.00 94.06 106 ILE A N 1
ATOM 797 C CA . ILE A 1 106 ? -5.496 15.408 -0.542 1.00 94.06 106 ILE A CA 1
ATOM 798 C C . ILE A 1 106 ? -4.873 14.745 -1.776 1.00 94.06 106 ILE A C 1
ATOM 800 O O . ILE A 1 106 ? -4.216 15.426 -2.561 1.00 94.06 106 ILE A O 1
ATOM 804 N N . SER A 1 107 ? -5.120 13.448 -1.992 1.00 93.31 107 SER A N 1
ATOM 805 C CA . SER A 1 107 ? -4.644 12.734 -3.183 1.00 93.31 107 SER A CA 1
ATOM 806 C C . SER A 1 107 ? -5.162 13.363 -4.474 1.00 93.31 107 SER A C 1
ATOM 808 O O . SER A 1 107 ? -4.395 13.529 -5.414 1.00 93.31 107 SER A O 1
ATOM 810 N N . MET A 1 108 ? -6.426 13.785 -4.505 1.00 93.56 108 MET A N 1
ATOM 811 C CA . MET A 1 108 ? -7.039 14.430 -5.668 1.00 93.56 108 MET A CA 1
ATOM 812 C C . MET A 1 108 ? -6.531 15.855 -5.923 1.00 93.56 108 MET A C 1
ATOM 814 O O . MET A 1 108 ? -6.768 16.405 -6.988 1.00 93.56 108 MET A O 1
ATOM 818 N N . SER A 1 109 ? -5.838 16.455 -4.957 1.00 93.88 109 SER A N 1
ATOM 819 C CA . SER A 1 109 ? -5.166 17.745 -5.139 1.00 93.88 109 SER A CA 1
ATOM 820 C C . SER A 1 109 ? -3.759 17.594 -5.732 1.00 93.88 109 SER A C 1
ATOM 822 O O . SER A 1 109 ? -3.197 18.572 -6.219 1.00 93.88 109 SER A O 1
ATOM 824 N N . PHE A 1 110 ? -3.168 16.398 -5.636 1.00 92.25 110 PHE A N 1
ATOM 825 C CA . PHE A 1 110 ? -1.840 16.075 -6.169 1.00 92.25 110 PHE A CA 1
ATOM 826 C C . PHE A 1 110 ? -1.901 15.309 -7.502 1.00 92.25 110 PHE A C 1
ATOM 828 O O . PHE A 1 110 ? -0.933 15.342 -8.261 1.00 92.25 110 PHE A O 1
ATOM 835 N N . ALA A 1 111 ? -3.017 14.622 -7.763 1.00 78.25 111 ALA A N 1
ATOM 836 C CA . ALA A 1 111 ? -3.364 14.038 -9.058 1.00 78.25 111 ALA A CA 1
ATOM 837 C C . ALA A 1 111 ? -3.812 15.116 -10.056 1.00 78.25 111 ALA A C 1
ATOM 839 O O . ALA A 1 111 ? -3.462 14.973 -11.249 1.00 78.25 111 ALA A O 1
#

Mean predicted aligned error: 13.17 Å

Radius of gyration: 26.0 Å; Cα contacts (8 Å, |Δi|>4): 19; chains: 1; bounding box: 66×43×62 Å

Foldseek 3Di:
DDDPPPPPPPPDPDDDPDPPDPVVVVVVVCVVDPVSVVVVVLVVLVPDDVSVVSVVVVVVVVVVVVVVVVVVVLVVVLVVCVVVVVDPPDDSVVVSVVVVVVVVVVVVVVD

pLDDT: mean 76.25, std 15.18, range [43.19, 95.12]

Solvent-accessible surface area (backbone atoms only — not comparable to full-atom values): 6891 Å² total; per-residue (Å²): 142,89,74,96,73,76,75,88,74,80,68,81,85,85,62,77,90,70,80,86,80,57,64,69,62,52,51,58,58,36,72,72,34,77,68,53,46,49,51,54,50,54,56,59,44,62,74,43,95,65,29,76,62,55,49,51,54,50,53,48,51,53,49,48,54,53,47,53,54,47,52,52,50,51,53,50,54,53,49,56,48,58,72,68,55,77,59,90,83,64,56,68,67,60,54,53,52,49,54,53,52,55,50,49,55,55,50,64,72,74,106

Sequence (111 aa):
AVTVMSDSQLVTTTMPPLPVCDLEKELDSSAAGTGLAFIIFTEAINQFPGAQFWSVLFFLMLFTLGIDSQFGTLEGVVTSIVDMKLFPNLRKEILTGSICLICCIISMSFA

Secondary structure (DSSP, 8-state):
--STTSSTTSSSSS--------HHHHHHHHTT-HHHHHHHHHHHHHTSTTHHHHHHHHHHHHHHHHHHHHHHHHHHHHHHHHHTTS-TTS-HHHHHHHHHHHHHHHHHHH-

InterPro domains:
  IPR000175 Sodium:neurotransmitter symporter [PF00209] (30-110)
  IPR000175 Sodium:neurotransmitter symporter [PS50267] (1-111)
  IPR000175 Sodium:neurotransmitter symporter [PTHR11616] (29-110)
  IPR037272 Sodium:neurotransmitter symporter superfamily [SSF161070] (27-108)

Organism: NCBI:txid320908